Protein AF-A0A352NGV2-F1 (afdb_monomer)

Radius of gyration: 13.0 Å; Cα contacts (8 Å, |Δi|>4): 75; chains: 1; bounding box: 30×20×34 Å

Foldseek 3Di:
DVLPQFFQPLLVVLLVVLVVFPDDPVLSVVLNVVLQVVLCVVQVDRTSCRRQNDSGDDVVSSVVSNVVSVVSSVVSCVVVVND

Structure (mmCIF, N/CA/C/O backbone):
data_AF-A0A352NGV2-F1
#
_entry.id   AF-A0A352NGV2-F1
#
loop_
_atom_site.group_PDB
_atom_site.id
_atom_site.type_symbol
_atom_site.label_atom_id
_atom_site.label_alt_id
_atom_site.label_comp_id
_atom_site.label_asym_id
_atom_site.label_entity_id
_atom_site.label_seq_id
_atom_site.pdbx_PDB_ins_code
_atom_site.Cartn_x
_atom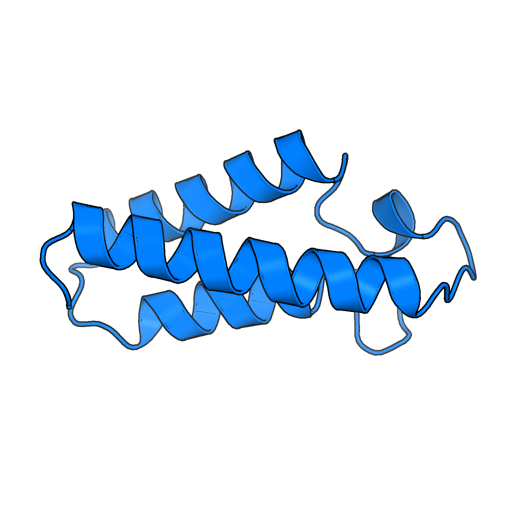_site.Cartn_y
_atom_site.Cartn_z
_atom_site.occupancy
_atom_site.B_iso_or_equiv
_atom_site.auth_seq_id
_atom_site.auth_comp_id
_atom_site.auth_asym_id
_atom_site.auth_atom_id
_atom_site.pdbx_PDB_model_num
ATOM 1 N N . GLY A 1 1 ? 10.814 -4.058 -3.295 1.00 74.25 1 GLY A N 1
ATOM 2 C CA . GLY A 1 1 ? 11.909 -5.020 -3.141 1.00 74.25 1 GLY A CA 1
ATOM 3 C C . GLY A 1 1 ? 13.215 -4.279 -3.072 1.00 74.25 1 GLY A C 1
ATOM 4 O O . GLY A 1 1 ? 13.516 -3.569 -4.018 1.00 74.25 1 GLY A O 1
ATOM 5 N N . MET A 1 2 ? 13.929 -4.432 -1.955 1.00 87.31 2 MET A N 1
ATOM 6 C CA . MET A 1 2 ? 15.238 -3.853 -1.608 1.00 87.31 2 MET A CA 1
ATOM 7 C C . MET A 1 2 ? 16.289 -4.088 -2.710 1.00 87.31 2 MET A C 1
ATOM 9 O O . MET A 1 2 ? 17.143 -4.957 -2.590 1.00 87.31 2 MET A O 1
ATOM 13 N N . TYR A 1 3 ? 16.142 -3.394 -3.839 1.00 89.06 3 TYR A N 1
ATOM 14 C CA . TYR A 1 3 ? 16.861 -3.587 -5.104 1.00 89.06 3 TYR A CA 1
ATOM 15 C C . TYR A 1 3 ? 16.790 -5.001 -5.724 1.00 89.06 3 TYR A C 1
ATOM 17 O O . TYR A 1 3 ? 17.316 -5.216 -6.809 1.00 89.06 3 TYR A O 1
ATOM 25 N N . ALA A 1 4 ? 16.078 -5.944 -5.097 1.00 93.62 4 ALA A N 1
ATOM 26 C CA . ALA A 1 4 ? 15.911 -7.328 -5.556 1.00 93.62 4 ALA A CA 1
ATOM 27 C C . ALA A 1 4 ? 14.636 -7.581 -6.390 1.00 93.62 4 ALA A C 1
ATOM 29 O O . ALA A 1 4 ? 14.367 -8.706 -6.784 1.00 93.62 4 ALA A O 1
ATOM 30 N N . GLN A 1 5 ? 13.805 -6.556 -6.607 1.00 93.00 5 GLN A N 1
ATOM 31 C CA . GLN A 1 5 ? 12.545 -6.626 -7.371 1.00 93.00 5 GLN A CA 1
ATOM 32 C C . GLN A 1 5 ? 11.476 -7.653 -6.907 1.00 93.00 5 GLN A C 1
ATOM 34 O O . GLN A 1 5 ? 10.478 -7.850 -7.593 1.00 93.00 5 GLN A O 1
ATOM 39 N N . HIS A 1 6 ? 11.603 -8.230 -5.708 1.00 95.69 6 HIS A N 1
ATOM 40 C CA . HIS A 1 6 ? 10.537 -8.995 -5.033 1.00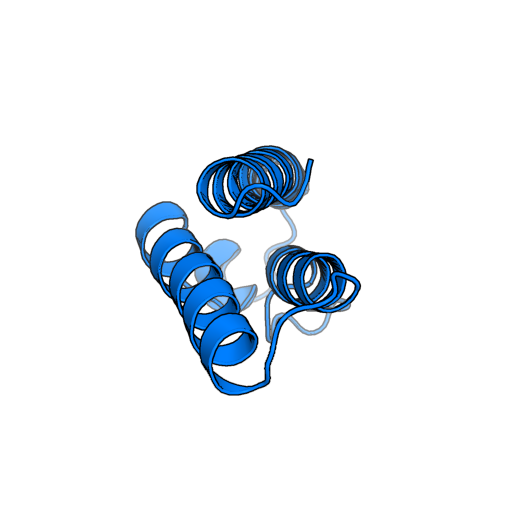 95.69 6 HIS A CA 1
ATOM 41 C C . HIS A 1 6 ? 9.438 -8.079 -4.451 1.00 95.69 6 HIS A C 1
ATOM 43 O O . HIS A 1 6 ? 9.321 -6.923 -4.873 1.00 95.69 6 HIS A O 1
ATOM 49 N N . ALA A 1 7 ? 8.685 -8.575 -3.459 1.00 96.94 7 ALA A N 1
ATOM 50 C CA . ALA A 1 7 ? 7.643 -7.867 -2.711 1.00 96.94 7 ALA A CA 1
ATOM 51 C C . ALA A 1 7 ? 7.908 -6.358 -2.576 1.00 96.94 7 ALA A C 1
ATOM 53 O O . ALA A 1 7 ? 9.017 -5.911 -2.226 1.00 96.94 7 ALA A O 1
ATOM 54 N N . CYS A 1 8 ? 6.903 -5.562 -2.937 1.00 97.69 8 CYS A N 1
ATOM 55 C CA . CYS A 1 8 ? 6.997 -4.113 -2.947 1.00 97.69 8 CYS A CA 1
ATOM 56 C C . CYS A 1 8 ? 7.312 -3.587 -1.541 1.00 97.69 8 CYS A C 1
ATOM 58 O O . CYS A 1 8 ? 6.643 -3.924 -0.573 1.00 97.69 8 CYS A O 1
ATOM 60 N N . GLY A 1 9 ? 8.352 -2.750 -1.434 1.00 97.12 9 GLY A N 1
ATOM 61 C CA . GLY A 1 9 ? 8.787 -2.232 -0.132 1.00 97.12 9 GLY A CA 1
ATOM 62 C C . GLY A 1 9 ? 7.778 -1.252 0.464 1.00 97.12 9 GLY A C 1
ATOM 63 O O . GLY A 1 9 ? 7.589 -1.239 1.672 1.00 97.12 9 GLY A O 1
ATOM 64 N N . VAL A 1 10 ? 7.101 -0.489 -0.398 1.00 97.62 10 VAL A N 1
ATOM 65 C CA . VAL A 1 10 ? 6.011 0.411 -0.009 1.00 97.62 10 VAL A CA 1
ATOM 66 C C . VAL A 1 10 ? 4.841 -0.384 0.566 1.00 97.62 10 VAL A C 1
ATOM 68 O O . VAL A 1 10 ? 4.408 -0.092 1.673 1.00 97.62 10 VAL A O 1
ATOM 71 N N . LEU A 1 11 ? 4.391 -1.432 -0.135 1.00 98.44 11 LEU A N 1
ATOM 72 C CA . LEU A 1 11 ? 3.297 -2.286 0.333 1.00 98.44 11 LEU A CA 1
ATOM 73 C C . LEU A 1 11 ? 3.640 -2.966 1.665 1.00 98.44 11 LEU A C 1
ATOM 75 O O . LEU A 1 11 ? 2.854 -2.910 2.606 1.00 98.44 11 LEU A O 1
ATOM 79 N N . SER A 1 12 ? 4.835 -3.558 1.779 1.00 98.25 12 SER A N 1
ATOM 80 C CA . SER A 1 12 ? 5.286 -4.144 3.048 1.00 98.25 12 SER A CA 1
ATOM 81 C C . SER A 1 12 ? 5.336 -3.107 4.173 1.00 98.25 12 SER A C 1
ATOM 83 O O . SER A 1 12 ? 4.912 -3.400 5.285 1.00 98.25 12 SER A O 1
ATOM 85 N N . GLY A 1 13 ? 5.812 -1.892 3.885 1.00 98.00 13 GLY A N 1
ATOM 86 C CA . GLY A 1 13 ? 5.825 -0.788 4.842 1.00 98.00 13 GLY A CA 1
ATOM 87 C C . GLY A 1 13 ? 4.424 -0.375 5.298 1.00 98.00 13 GLY A C 1
ATOM 88 O O . GLY A 1 13 ? 4.218 -0.198 6.494 1.00 98.00 13 GLY A O 1
ATOM 89 N N . GLY A 1 14 ? 3.459 -0.287 4.379 1.00 98.25 14 GLY A N 1
ATOM 90 C CA . GLY A 1 14 ? 2.061 0.018 4.697 1.00 98.25 14 GLY A CA 1
ATOM 91 C C . GLY A 1 14 ? 1.414 -1.047 5.585 1.00 98.25 14 GLY A C 1
ATOM 92 O O . GLY A 1 14 ? 0.839 -0.715 6.617 1.00 98.25 14 GLY A O 1
ATOM 93 N N . VAL A 1 15 ? 1.611 -2.330 5.263 1.00 98.31 15 VAL A N 1
ATOM 94 C CA . VAL A 1 15 ? 1.164 -3.453 6.111 1.00 98.31 15 VAL A CA 1
ATOM 95 C C . VAL A 1 15 ? 1.786 -3.374 7.509 1.00 98.31 15 VAL A C 1
ATOM 97 O O . VAL A 1 15 ? 1.085 -3.525 8.507 1.00 98.31 15 VAL A O 1
ATOM 100 N N . CYS A 1 16 ? 3.092 -3.100 7.603 1.00 98.12 16 CYS A N 1
ATOM 101 C CA . CYS A 1 16 ? 3.751 -2.909 8.894 1.00 98.12 16 CYS A CA 1
ATOM 102 C C . CYS A 1 16 ? 3.187 -1.710 9.666 1.00 98.12 16 CYS A C 1
ATOM 104 O O . CYS A 1 16 ? 3.052 -1.811 10.880 1.00 98.12 16 CYS A O 1
ATOM 106 N N . ALA A 1 17 ? 2.862 -0.603 8.992 1.00 97.88 17 ALA A N 1
ATOM 107 C CA . ALA A 1 17 ? 2.284 0.577 9.628 1.00 97.88 17 ALA A CA 1
ATOM 108 C C . ALA A 1 17 ? 0.892 0.288 10.210 1.00 97.88 17 ALA A C 1
ATOM 110 O O . ALA A 1 17 ? 0.646 0.628 11.363 1.00 97.88 17 ALA A O 1
ATOM 111 N N . LEU A 1 18 ? 0.023 -0.406 9.464 1.00 97.81 18 LEU A N 1
ATOM 112 C CA . LEU A 1 18 ? -1.286 -0.849 9.962 1.00 97.81 18 LEU A CA 1
ATOM 113 C C . LEU A 1 18 ? -1.145 -1.772 11.183 1.00 97.81 18 LEU A C 1
ATOM 115 O O . LEU A 1 18 ? -1.886 -1.641 12.151 1.00 97.81 18 LEU A O 1
ATOM 119 N N . ALA A 1 19 ? -0.147 -2.659 11.180 1.00 97.00 19 ALA A N 1
ATOM 120 C CA . ALA A 1 19 ? 0.114 -3.587 12.281 1.00 97.00 19 ALA A CA 1
ATOM 121 C C . ALA A 1 19 ? 0.623 -2.930 13.580 1.00 97.00 19 ALA A C 1
ATOM 123 O O . ALA A 1 19 ? 0.763 -3.625 14.586 1.00 97.00 19 ALA A O 1
ATOM 124 N N . LEU A 1 20 ? 0.926 -1.626 13.576 1.00 97.00 20 LEU A N 1
ATOM 125 C CA . LEU A 1 20 ? 1.274 -0.885 14.795 1.00 97.00 20 LEU A CA 1
ATOM 126 C C . LEU A 1 20 ? 0.045 -0.489 15.626 1.00 97.00 20 LEU A C 1
ATOM 128 O O . LEU A 1 20 ? 0.209 -0.111 16.786 1.00 97.00 20 LEU A O 1
ATOM 132 N N . TYR A 1 21 ? -1.154 -0.552 15.046 1.00 95.94 21 TYR A N 1
ATOM 133 C CA . TYR A 1 21 ? -2.406 -0.218 15.719 1.00 95.94 21 TYR A CA 1
ATOM 134 C C . TYR A 1 21 ? -2.988 -1.432 16.452 1.00 95.94 21 TYR A C 1
ATOM 136 O O . TYR A 1 21 ? -2.676 -2.581 16.133 1.00 95.94 21 TYR A O 1
ATOM 144 N N . ASP A 1 22 ? -3.831 -1.169 17.455 1.00 93.12 22 ASP A N 1
ATOM 145 C CA . ASP A 1 22 ? -4.387 -2.186 18.358 1.00 93.12 22 ASP A CA 1
ATOM 14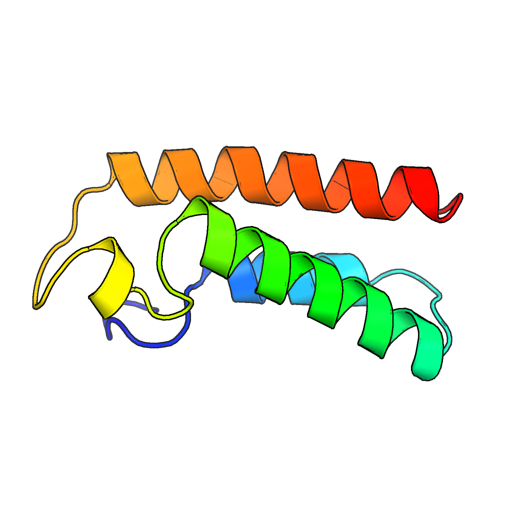6 C C . ASP A 1 22 ? -5.568 -2.937 17.721 1.00 93.12 22 ASP A C 1
ATOM 148 O O . ASP A 1 22 ? -6.719 -2.844 18.146 1.00 93.12 22 ASP A O 1
ATOM 152 N N . PHE A 1 23 ? -5.276 -3.664 16.646 1.00 94.94 23 PHE A N 1
ATOM 153 C CA . PHE A 1 23 ? -6.214 -4.582 16.020 1.00 94.94 23 PHE A CA 1
ATOM 154 C C . PHE A 1 23 ? -6.133 -5.962 16.670 1.00 94.94 23 PHE A C 1
ATOM 156 O O . PHE A 1 23 ? -5.048 -6.502 16.902 1.00 94.94 23 PHE A O 1
ATOM 163 N N . ASP A 1 24 ? -7.285 -6.608 16.857 1.00 96.19 24 ASP A N 1
ATOM 164 C CA . ASP A 1 24 ? -7.292 -8.054 17.052 1.00 96.19 24 ASP A CA 1
ATOM 165 C C . ASP A 1 24 ? -6.745 -8.771 15.798 1.00 96.19 24 ASP A C 1
ATOM 167 O O . ASP A 1 24 ? -6.698 -8.222 14.694 1.00 96.19 24 ASP A O 1
ATOM 171 N N . GLN A 1 25 ? -6.333 -10.030 15.951 1.00 95.56 25 GLN A N 1
ATOM 172 C CA . GLN A 1 25 ? -5.695 -10.789 14.873 1.00 95.56 25 GLN A CA 1
ATOM 173 C C . GLN A 1 25 ? -6.581 -10.951 13.622 1.00 95.56 25 GLN A C 1
ATOM 175 O O . GLN A 1 25 ? -6.061 -11.007 12.503 1.00 95.56 25 GLN A O 1
ATOM 180 N N . GLU A 1 26 ? -7.900 -11.068 13.786 1.00 97.25 26 GLU A N 1
ATOM 181 C CA . GLU A 1 26 ? -8.823 -11.219 12.662 1.00 97.25 26 GLU A CA 1
ATOM 182 C C . GLU A 1 26 ? -8.954 -9.903 11.896 1.00 97.25 26 GLU A C 1
ATOM 184 O O . GLU A 1 26 ? -8.851 -9.899 10.664 1.00 97.25 26 GLU A O 1
ATOM 189 N N . THR A 1 27 ? -9.133 -8.800 12.618 1.00 96.62 27 THR A N 1
ATOM 190 C CA . THR A 1 27 ? -9.222 -7.455 12.045 1.00 96.62 27 THR A CA 1
ATOM 191 C C . THR A 1 27 ? -7.917 -7.076 11.355 1.00 96.62 27 THR A C 1
ATOM 193 O O . THR A 1 27 ? -7.951 -6.688 10.188 1.00 96.62 27 THR A O 1
ATOM 196 N N . LEU A 1 28 ? -6.765 -7.327 11.990 1.00 97.56 28 LEU A N 1
ATOM 197 C CA . LEU A 1 28 ? -5.452 -7.104 11.382 1.00 97.56 28 LEU A CA 1
ATOM 198 C C . LEU A 1 28 ? -5.316 -7.850 10.047 1.00 97.56 28 LEU A C 1
ATOM 200 O O . LEU A 1 28 ? -4.848 -7.293 9.054 1.00 97.56 28 LEU A O 1
ATOM 204 N N . ARG A 1 29 ? -5.760 -9.113 9.994 1.00 97.75 29 ARG A N 1
ATOM 205 C CA . ARG A 1 29 ? -5.713 -9.907 8.760 1.00 97.75 29 ARG A CA 1
ATOM 206 C C . ARG A 1 29 ? -6.573 -9.292 7.654 1.00 97.75 29 ARG A C 1
ATOM 208 O O . ARG A 1 29 ? -6.160 -9.339 6.497 1.00 97.75 29 ARG A O 1
ATOM 215 N N . LYS A 1 30 ? -7.747 -8.750 7.993 1.00 97.75 30 LYS A N 1
ATOM 216 C CA . LYS A 1 30 ? -8.665 -8.116 7.033 1.00 97.75 30 LYS A CA 1
ATOM 217 C C . LYS A 1 30 ? -8.089 -6.815 6.483 1.00 97.75 30 LYS A C 1
ATOM 219 O O . LYS A 1 30 ? -7.988 -6.703 5.268 1.00 97.75 30 LYS A O 1
ATOM 224 N N . VAL A 1 31 ? -7.629 -5.904 7.341 1.00 97.69 31 VAL A N 1
ATOM 225 C CA . VAL A 1 31 ? -7.075 -4.608 6.900 1.00 97.69 31 VAL A CA 1
ATOM 226 C C . VAL A 1 31 ? -5.787 -4.778 6.088 1.00 97.69 31 VAL A C 1
ATOM 228 O O . VAL A 1 31 ? -5.584 -4.104 5.081 1.00 97.69 31 VAL A O 1
ATOM 231 N N . CYS A 1 32 ? -4.934 -5.746 6.453 1.00 98.06 32 CYS A N 1
ATOM 232 C CA . CYS A 1 32 ? -3.752 -6.070 5.651 1.00 98.06 32 CYS A CA 1
ATOM 233 C C . CYS A 1 32 ? -4.135 -6.629 4.275 1.00 98.06 32 CYS A C 1
ATOM 235 O O . CYS A 1 32 ? -3.498 -6.283 3.283 1.00 98.06 32 CYS A O 1
ATOM 237 N N . ALA A 1 33 ? -5.146 -7.504 4.213 1.00 98.19 33 ALA A N 1
ATOM 238 C CA . ALA A 1 33 ? -5.624 -8.058 2.949 1.00 98.19 33 ALA A CA 1
ATOM 239 C C . ALA A 1 33 ? -6.242 -6.971 2.065 1.00 98.19 33 ALA A C 1
ATOM 241 O O . ALA A 1 33 ? -5.928 -6.915 0.883 1.00 98.19 33 ALA A O 1
ATOM 242 N N . GLU A 1 34 ? -7.028 -6.063 2.645 1.00 98.44 34 GLU A N 1
ATOM 243 C CA . GLU A 1 34 ? -7.605 -4.933 1.921 1.00 98.44 34 GLU A CA 1
ATOM 244 C C . GLU A 1 34 ? -6.526 -4.057 1.277 1.00 98.44 34 GLU A C 1
ATOM 246 O O . GLU A 1 34 ? -6.614 -3.751 0.088 1.00 98.44 34 GLU A O 1
ATOM 251 N N . LEU A 1 35 ? -5.477 -3.697 2.026 1.00 98.75 35 LEU A N 1
ATOM 252 C CA . LEU A 1 35 ? -4.377 -2.902 1.483 1.00 98.75 35 LEU A CA 1
ATOM 253 C C . LEU A 1 35 ? -3.667 -3.624 0.328 1.00 98.75 35 LEU A C 1
ATOM 255 O O . LEU A 1 35 ? -3.326 -2.995 -0.672 1.00 98.75 35 LEU A O 1
ATOM 259 N N . VAL A 1 36 ? -3.437 -4.934 0.461 1.00 98.62 36 VAL A N 1
ATOM 260 C CA . VAL A 1 36 ? -2.788 -5.756 -0.572 1.00 98.62 36 VAL A CA 1
ATOM 261 C C . VAL A 1 36 ? -3.651 -5.848 -1.829 1.00 98.62 36 VAL A C 1
ATOM 263 O O . VAL A 1 36 ? -3.137 -5.604 -2.920 1.00 98.62 36 VAL A O 1
ATOM 266 N N . ASP A 1 37 ? -4.941 -6.146 -1.679 1.00 98.56 37 ASP A N 1
ATOM 267 C CA . ASP A 1 37 ? -5.882 -6.284 -2.794 1.00 98.56 37 ASP A CA 1
ATOM 268 C C . ASP A 1 37 ? -6.064 -4.948 -3.527 1.00 98.56 37 ASP A C 1
ATOM 270 O O . ASP A 1 37 ? -6.036 -4.892 -4.760 1.00 98.56 37 ASP A O 1
ATOM 274 N N . TRP A 1 38 ? -6.183 -3.848 -2.777 1.00 98.62 38 TRP A N 1
ATOM 275 C CA . TRP A 1 38 ? -6.222 -2.504 -3.346 1.00 98.62 38 TRP A CA 1
ATOM 276 C C . TRP A 1 38 ? -4.929 -2.169 -4.100 1.00 98.62 38 TRP A C 1
ATOM 278 O O . TRP A 1 38 ? -4.989 -1.665 -5.224 1.00 98.62 38 TRP A O 1
ATOM 288 N N . PHE A 1 39 ? -3.762 -2.466 -3.516 1.00 98.56 39 PHE A N 1
ATOM 289 C CA . PHE A 1 39 ? -2.466 -2.155 -4.123 1.00 98.56 39 PHE A CA 1
ATOM 290 C C . PHE A 1 39 ? -2.278 -2.919 -5.437 1.00 98.56 39 PHE A C 1
ATOM 292 O O . PHE A 1 39 ? -1.878 -2.326 -6.443 1.00 98.56 39 PHE A O 1
ATOM 299 N N . ASP A 1 40 ? -2.611 -4.212 -5.444 1.00 98.38 40 ASP A N 1
ATOM 300 C CA . ASP A 1 40 ? -2.545 -5.058 -6.635 1.00 98.38 40 ASP A CA 1
ATOM 301 C C . ASP A 1 40 ? -3.462 -4.528 -7.744 1.00 98.38 40 ASP A C 1
ATOM 303 O O . ASP A 1 40 ? -3.018 -4.310 -8.872 1.00 98.38 40 ASP A O 1
ATOM 307 N N . ALA A 1 41 ? -4.715 -4.200 -7.410 1.00 98.19 41 ALA A N 1
ATOM 308 C CA . ALA A 1 41 ? -5.664 -3.630 -8.363 1.00 98.19 41 ALA A CA 1
ATOM 309 C C . ALA A 1 41 ? -5.210 -2.266 -8.917 1.00 98.19 41 ALA A C 1
ATOM 311 O O . ALA A 1 41 ? -5.445 -1.956 -10.089 1.00 98.19 41 ALA A O 1
ATOM 312 N N . ARG A 1 42 ? -4.559 -1.441 -8.089 1.00 97.56 42 ARG A N 1
ATOM 313 C CA . ARG A 1 42 ? -4.144 -0.078 -8.447 1.00 97.56 42 ARG A CA 1
ATOM 314 C C . ARG A 1 42 ? -2.881 -0.032 -9.304 1.00 97.56 42 ARG A C 1
ATOM 316 O O . ARG A 1 42 ? -2.810 0.803 -10.213 1.00 97.56 42 ARG A O 1
ATOM 323 N N . PHE A 1 43 ? -1.895 -0.873 -8.991 1.00 96.12 43 PHE A N 1
ATOM 324 C CA . PHE A 1 43 ? -0.556 -0.847 -9.594 1.00 96.12 43 PHE A CA 1
ATOM 325 C C . PHE A 1 43 ? -0.258 -2.049 -10.501 1.00 96.12 43 PHE A C 1
ATOM 327 O O . PHE A 1 43 ? 0.762 -2.040 -11.191 1.00 96.12 43 PHE A O 1
ATOM 334 N N . GLY A 1 44 ? -1.144 -3.048 -10.549 1.00 95.25 44 GLY A N 1
ATOM 335 C CA . GLY A 1 44 ? -1.027 -4.216 -11.425 1.00 95.25 44 GLY A CA 1
ATOM 336 C C . GLY A 1 44 ? -0.055 -5.287 -10.924 1.00 95.25 44 GL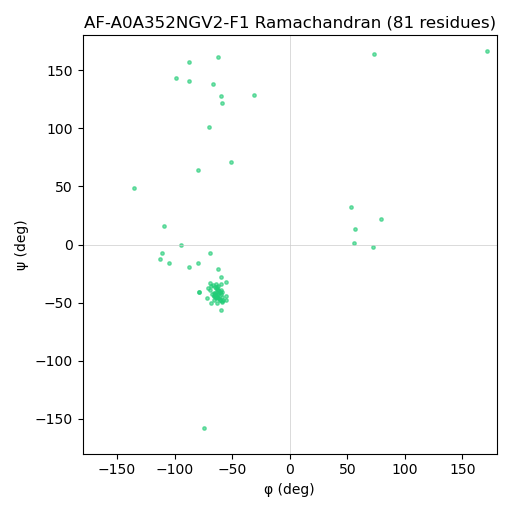Y A C 1
ATOM 337 O O . GLY A 1 44 ? 0.463 -6.058 -11.731 1.00 95.25 44 GLY A O 1
ATOM 338 N N . GLY A 1 45 ? 0.236 -5.307 -9.624 1.00 96.38 45 GLY A N 1
ATOM 339 C CA . GLY A 1 45 ? 1.120 -6.292 -9.012 1.00 96.38 45 GLY A CA 1
ATOM 340 C C . GLY A 1 45 ? 1.460 -5.972 -7.559 1.00 96.38 45 GLY A C 1
ATOM 341 O O . GLY A 1 45 ? 1.313 -4.846 -7.086 1.00 96.38 45 GLY A O 1
ATOM 342 N N . VAL A 1 46 ? 2.021 -6.957 -6.856 1.00 97.50 46 VAL A N 1
ATOM 343 C CA . VAL A 1 46 ? 2.547 -6.790 -5.485 1.00 97.50 46 VAL A CA 1
ATOM 344 C C . VAL A 1 46 ? 4.068 -6.932 -5.409 1.00 97.50 46 VAL A C 1
ATOM 346 O O . VAL A 1 46 ? 4.681 -6.571 -4.398 1.00 97.50 46 VAL A O 1
ATOM 349 N N . ASN A 1 47 ? 4.715 -7.420 -6.473 1.00 97.50 47 ASN A N 1
ATOM 350 C CA . ASN A 1 47 ? 6.171 -7.452 -6.575 1.00 97.50 47 ASN A CA 1
ATOM 351 C C . ASN A 1 47 ? 6.671 -6.276 -7.405 1.00 97.50 47 ASN A C 1
ATOM 353 O O . ASN A 1 47 ? 6.093 -5.911 -8.421 1.00 97.50 47 ASN A O 1
ATOM 357 N N . CYS A 1 48 ? 7.818 -5.713 -7.028 1.00 96.75 48 CYS A N 1
ATOM 358 C CA . CYS A 1 48 ? 8.413 -4.619 -7.791 1.00 96.75 48 CYS A CA 1
ATOM 359 C C . CYS A 1 48 ? 8.727 -5.000 -9.246 1.00 96.75 48 CYS A C 1
ATOM 361 O O . CYS A 1 48 ? 8.736 -4.114 -10.089 1.00 96.75 48 CYS A O 1
ATOM 363 N N . VAL A 1 49 ? 8.987 -6.273 -9.563 1.00 95.81 49 VAL A N 1
ATOM 364 C CA . VAL A 1 49 ? 9.183 -6.706 -10.957 1.00 95.81 49 VAL A CA 1
ATOM 365 C C . VAL A 1 49 ? 7.925 -6.516 -11.811 1.00 95.81 49 VAL A C 1
ATOM 367 O O . VAL A 1 49 ? 8.054 -6.149 -12.976 1.00 95.81 49 VAL A O 1
ATOM 370 N N . ASP A 1 50 ? 6.738 -6.681 -11.227 1.00 95.12 50 ASP A N 1
ATOM 371 C CA . ASP A 1 50 ? 5.455 -6.515 -11.919 1.00 95.12 50 ASP A CA 1
ATOM 372 C C . ASP A 1 50 ? 5.196 -5.026 -12.215 1.00 95.12 50 ASP A C 1
ATOM 374 O O . ASP A 1 50 ? 4.744 -4.662 -13.297 1.00 95.12 50 ASP A O 1
ATOM 378 N N . LEU A 1 51 ? 5.587 -4.150 -11.281 1.00 94.00 51 LEU A N 1
ATOM 379 C CA . LEU A 1 51 ? 5.414 -2.695 -11.377 1.00 94.00 51 LEU A CA 1
ATOM 380 C C . LEU A 1 51 ? 6.454 -2.013 -12.274 1.00 94.00 51 LEU A C 1
ATOM 382 O O . LEU A 1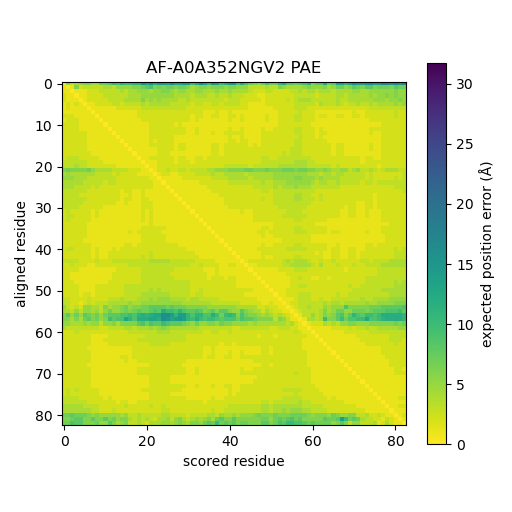 51 ? 6.156 -1.042 -12.967 1.00 94.00 51 LEU A O 1
ATOM 386 N N . LEU A 1 52 ? 7.710 -2.450 -12.182 1.00 93.31 52 LEU A N 1
ATOM 387 C CA . LEU A 1 52 ? 8.854 -1.741 -12.761 1.00 93.31 52 LEU A CA 1
ATOM 388 C C . LEU A 1 52 ? 9.379 -2.419 -14.034 1.00 93.31 52 LEU A C 1
ATOM 390 O O . LEU A 1 52 ? 10.163 -1.810 -14.764 1.00 93.31 52 LEU A O 1
ATOM 394 N N . GLY A 1 53 ? 8.991 -3.672 -14.284 1.00 93.50 53 GLY A N 1
ATOM 395 C CA . GLY A 1 53 ? 9.627 -4.541 -15.269 1.00 93.50 53 GLY A CA 1
ATOM 396 C C . GLY A 1 53 ? 11.000 -5.049 -14.811 1.00 93.50 53 GLY A C 1
ATOM 397 O O . GLY A 1 53 ? 11.625 -4.520 -13.887 1.00 93.50 53 GLY A O 1
ATOM 398 N N . VAL A 1 54 ? 11.504 -6.094 -15.469 1.00 94.44 54 VAL A N 1
ATOM 399 C CA . VAL A 1 54 ? 12.795 -6.723 -15.135 1.00 94.44 54 VAL A CA 1
ATOM 400 C C . VAL A 1 54 ? 13.939 -5.708 -15.241 1.00 94.44 54 VAL A C 1
ATOM 402 O O . VAL A 1 54 ? 14.161 -5.112 -16.291 1.00 94.44 54 VAL A O 1
ATOM 405 N N . GLY A 1 55 ? 14.667 -5.505 -14.142 1.00 91.06 55 GLY A N 1
ATOM 406 C CA . GLY A 1 55 ? 15.768 -4.542 -14.033 1.00 91.06 55 GLY A CA 1
ATOM 407 C C . GLY A 1 55 ? 15.351 -3.065 -13.996 1.00 91.06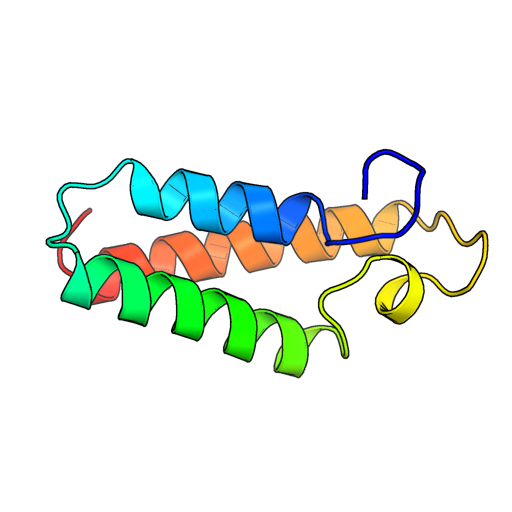 55 GLY A C 1
ATOM 408 O O . GLY A 1 55 ? 16.216 -2.202 -13.846 1.00 91.06 55 GLY A O 1
ATOM 409 N N . GLY A 1 56 ? 14.057 -2.753 -14.111 1.00 89.50 56 GLY A N 1
ATOM 410 C CA . GLY A 1 56 ? 13.547 -1.388 -14.063 1.00 89.50 56 GLY A CA 1
ATOM 411 C C . GLY A 1 56 ? 13.720 -0.728 -12.693 1.00 89.50 56 GLY A C 1
ATOM 412 O O . GLY A 1 56 ? 13.477 -1.338 -11.648 1.00 89.50 56 GLY A O 1
ATOM 413 N N . GLN A 1 57 ? 14.121 0.548 -12.706 1.00 83.19 57 GLN A N 1
ATOM 414 C CA . GLN A 1 57 ? 14.236 1.403 -11.515 1.00 83.19 57 GLN A CA 1
ATOM 415 C C . GLN A 1 57 ? 13.644 2.818 -11.714 1.00 83.19 57 GLN A C 1
ATOM 417 O O . GLN A 1 57 ? 14.306 3.814 -11.413 1.00 83.19 57 GLN A O 1
ATOM 422 N N . PRO A 1 58 ? 12.415 2.971 -12.245 1.00 83.44 58 PRO A N 1
ATOM 423 C CA . PRO A 1 58 ? 11.791 4.283 -12.362 1.00 83.44 58 PRO A CA 1
ATOM 424 C C . PRO A 1 58 ? 11.401 4.826 -10.977 1.00 83.44 58 PRO A C 1
ATOM 426 O O . PRO A 1 58 ? 10.375 4.454 -10.413 1.00 83.44 58 PRO A O 1
ATOM 429 N N . ALA A 1 59 ? 12.208 5.744 -10.436 1.00 85.62 59 ALA A N 1
ATOM 430 C CA . ALA A 1 59 ? 11.981 6.340 -9.114 1.00 85.62 59 ALA A CA 1
ATOM 431 C C . ALA A 1 59 ? 10.593 6.991 -8.964 1.00 85.62 59 ALA A C 1
ATOM 433 O O . ALA A 1 59 ? 10.012 6.967 -7.883 1.00 85.62 59 ALA A O 1
ATOM 434 N N . TRP A 1 60 ? 10.040 7.537 -10.051 1.00 92.19 60 TRP A N 1
ATOM 435 C CA . TRP A 1 60 ? 8.733 8.192 -10.041 1.00 92.19 60 TRP A CA 1
ATOM 436 C C . TRP A 1 60 ? 7.581 7.230 -9.710 1.00 92.19 60 TRP A C 1
ATOM 438 O O . TRP A 1 60 ? 6.697 7.625 -8.959 1.00 92.19 60 TRP A O 1
ATOM 448 N N . ILE A 1 61 ? 7.621 5.971 -10.175 1.00 93.31 61 ILE A N 1
ATOM 449 C CA . ILE A 1 61 ? 6.598 4.961 -9.839 1.00 93.31 61 ILE A CA 1
ATOM 450 C C . ILE A 1 61 ? 6.657 4.638 -8.347 1.00 93.31 61 ILE A C 1
ATOM 452 O O . ILE A 1 61 ? 5.630 4.581 -7.682 1.00 93.31 61 ILE A 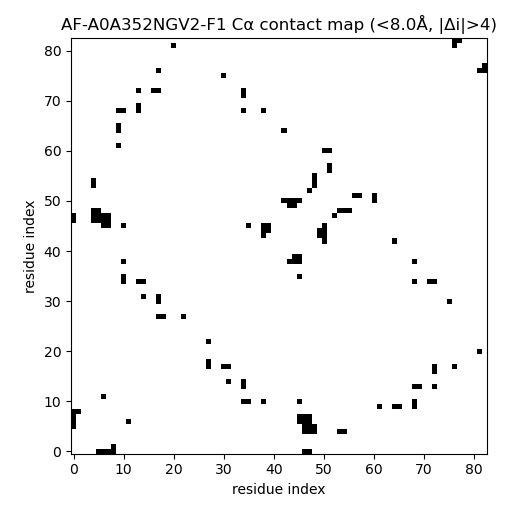O 1
ATOM 456 N N . CYS A 1 62 ? 7.862 4.459 -7.799 1.00 95.19 62 CYS A N 1
ATOM 457 C CA . CYS A 1 62 ? 8.034 4.178 -6.374 1.00 95.19 62 CYS A CA 1
ATOM 458 C C . CYS A 1 62 ? 7.543 5.337 -5.493 1.00 95.19 62 CYS A C 1
ATOM 460 O O . CYS A 1 62 ? 6.945 5.086 -4.451 1.00 95.19 62 CYS A O 1
ATOM 462 N N . ASN A 1 63 ? 7.781 6.586 -5.909 1.00 96.06 63 ASN A N 1
ATOM 463 C CA . ASN A 1 63 ? 7.305 7.770 -5.191 1.00 96.06 63 ASN A CA 1
ATOM 464 C C . ASN A 1 63 ? 5.775 7.890 -5.237 1.00 96.06 63 ASN A C 1
ATOM 466 O O . ASN A 1 63 ? 5.160 8.181 -4.216 1.00 96.06 63 ASN A O 1
ATOM 470 N N . ASP A 1 64 ? 5.172 7.639 -6.401 1.00 96.88 64 ASP A N 1
ATOM 471 C CA . ASP A 1 64 ? 3.717 7.645 -6.578 1.00 96.88 64 ASP A CA 1
ATOM 472 C C . ASP A 1 64 ? 3.042 6.542 -5.747 1.00 96.88 64 ASP A C 1
ATOM 474 O O . ASP A 1 64 ? 2.103 6.803 -4.996 1.00 96.88 64 ASP A O 1
ATOM 478 N N . ALA A 1 65 ? 3.597 5.326 -5.792 1.00 97.31 65 ALA A N 1
ATOM 479 C CA . ALA A 1 65 ? 3.139 4.216 -4.969 1.00 97.31 65 ALA A CA 1
ATOM 480 C C . ALA A 1 65 ? 3.243 4.535 -3.474 1.00 97.31 65 ALA A C 1
ATOM 482 O O . ALA A 1 65 ? 2.313 4.235 -2.730 1.00 97.31 65 ALA A O 1
ATOM 483 N N . LEU A 1 66 ? 4.345 5.153 -3.028 1.00 98.06 66 LEU A N 1
ATOM 484 C CA . LEU A 1 66 ? 4.527 5.554 -1.631 1.00 98.06 66 LEU A CA 1
ATOM 485 C C . LEU A 1 66 ? 3.435 6.519 -1.170 1.00 98.06 66 LEU A C 1
ATOM 487 O O . LEU A 1 66 ? 2.834 6.282 -0.122 1.00 98.06 66 LEU A O 1
ATOM 491 N N . LEU A 1 67 ? 3.183 7.576 -1.945 1.00 98.44 67 LEU A N 1
ATOM 492 C CA . LEU A 1 67 ? 2.177 8.580 -1.611 1.00 98.44 67 LEU A CA 1
ATOM 493 C C . LEU A 1 67 ? 0.791 7.940 -1.495 1.00 98.44 67 LEU A C 1
ATOM 495 O O . LEU A 1 67 ? 0.194 7.973 -0.423 1.00 98.44 67 LEU A O 1
ATOM 499 N N . GLN A 1 68 ? 0.338 7.267 -2.553 1.00 98.62 68 GLN A N 1
ATOM 500 C CA . GLN A 1 68 ? -1.011 6.701 -2.594 1.00 98.62 68 GLN A CA 1
ATOM 501 C C . GLN A 1 68 ? -1.208 5.570 -1.576 1.00 98.62 68 GLN A C 1
ATOM 503 O O . GLN A 1 68 ? -2.281 5.435 -1.003 1.00 98.62 68 GLN A O 1
ATOM 508 N N . THR A 1 69 ? -0.181 4.753 -1.314 1.00 98.69 69 THR A N 1
ATOM 509 C CA . THR A 1 69 ? -0.284 3.701 -0.285 1.00 98.69 69 THR A CA 1
ATOM 510 C C . THR A 1 69 ? -0.365 4.307 1.110 1.00 98.69 69 THR A C 1
ATOM 512 O O . THR A 1 69 ? -1.078 3.783 1.957 1.00 98.69 69 THR A O 1
ATOM 515 N N . THR A 1 70 ? 0.338 5.416 1.358 1.00 98.69 70 THR A N 1
ATOM 516 C CA . THR A 1 70 ? 0.230 6.133 2.636 1.00 98.69 70 THR A CA 1
ATOM 517 C C . THR A 1 70 ? -1.178 6.691 2.818 1.00 98.69 70 THR A C 1
ATOM 519 O O . THR A 1 70 ? -1.760 6.504 3.882 1.00 98.69 70 THR A O 1
ATOM 522 N N . GLU A 1 71 ? -1.742 7.312 1.779 1.00 98.62 71 GLU A N 1
ATOM 523 C CA . GLU A 1 71 ? -3.127 7.801 1.777 1.00 98.62 71 GLU A CA 1
ATOM 524 C C . GLU A 1 71 ? -4.118 6.660 2.036 1.00 98.62 71 GLU A C 1
ATOM 526 O O . GLU A 1 71 ? -4.921 6.758 2.958 1.00 98.62 71 GLU A O 1
ATOM 531 N N . LYS A 1 72 ? -3.989 5.525 1.335 1.00 98.7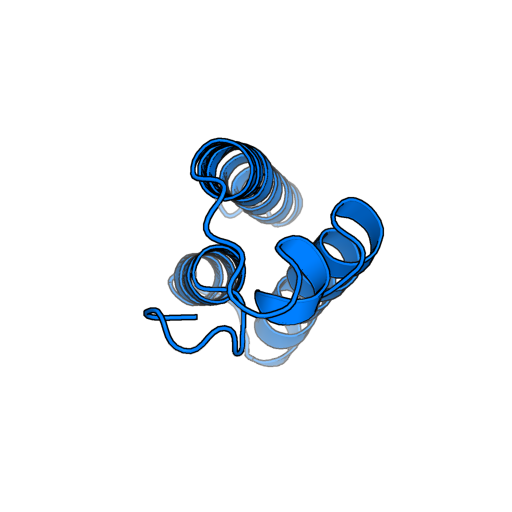5 72 LYS A N 1
ATOM 532 C CA . LYS A 1 72 ? -4.866 4.368 1.565 1.00 98.75 72 LYS A CA 1
ATOM 533 C C . LYS A 1 72 ? -4.730 3.782 2.974 1.00 98.75 72 LYS A C 1
ATOM 535 O O . LYS A 1 72 ? -5.725 3.360 3.553 1.00 98.75 72 LYS A O 1
ATOM 540 N N . CYS A 1 73 ? -3.527 3.753 3.554 1.00 98.69 73 CYS A N 1
ATOM 541 C CA . CYS A 1 73 ? -3.365 3.351 4.953 1.00 98.69 73 CYS A CA 1
ATOM 542 C C . CYS A 1 73 ? -4.133 4.280 5.902 1.00 98.69 73 CYS A C 1
ATOM 544 O O . CYS A 1 73 ? -4.738 3.786 6.846 1.00 98.69 73 CYS A O 1
ATOM 546 N N . LEU A 1 74 ? -4.114 5.597 5.667 1.00 98.50 74 LEU A N 1
ATOM 547 C CA . LEU A 1 74 ? -4.874 6.554 6.478 1.00 98.50 74 LEU A CA 1
ATOM 548 C C . LEU A 1 74 ? -6.382 6.345 6.316 1.00 98.50 74 LEU A C 1
ATOM 550 O O . LEU A 1 74 ? -7.071 6.272 7.325 1.00 98.50 74 LEU A O 1
ATOM 554 N N . GLU A 1 75 ? -6.868 6.146 5.089 1.00 98.50 75 GLU A N 1
ATOM 555 C CA . GLU A 1 75 ? -8.279 5.820 4.827 1.00 98.50 75 GLU A CA 1
ATOM 556 C C . GLU A 1 75 ? -8.725 4.569 5.603 1.00 98.50 75 GLU A C 1
ATOM 558 O O . GLU A 1 75 ? -9.737 4.602 6.293 1.00 98.50 75 GLU A O 1
ATOM 563 N N . ILE A 1 76 ? -7.939 3.484 5.557 1.00 98.19 76 ILE A N 1
ATOM 564 C CA . ILE A 1 76 ? -8.235 2.246 6.301 1.00 98.19 76 ILE A CA 1
ATOM 565 C C . ILE A 1 76 ? -8.285 2.510 7.814 1.00 98.19 76 ILE A C 1
ATOM 567 O O . ILE A 1 76 ? -9.124 1.954 8.518 1.00 98.19 76 ILE A O 1
ATOM 571 N N . L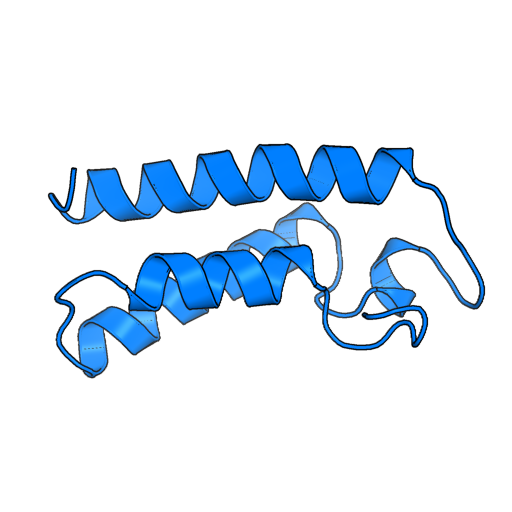EU A 1 77 ? -7.378 3.335 8.342 1.00 97.88 77 LEU A N 1
ATOM 572 C CA . LEU A 1 77 ? -7.358 3.662 9.769 1.00 97.88 77 LEU A CA 1
ATOM 573 C C . LEU A 1 77 ? -8.563 4.519 10.180 1.00 97.88 77 LEU A C 1
ATOM 575 O O . LEU A 1 77 ? -9.122 4.277 11.249 1.00 97.88 77 LEU A O 1
ATOM 579 N N . GLU A 1 78 ? -8.975 5.474 9.344 1.00 97.50 78 GLU A N 1
ATOM 580 C CA . GLU A 1 78 ? -10.181 6.288 9.551 1.00 97.50 78 GLU A CA 1
ATOM 581 C C . GLU A 1 78 ? -11.453 5.423 9.515 1.00 97.50 78 GLU A C 1
ATOM 583 O O . GLU A 1 78 ? -12.306 5.541 10.391 1.00 97.50 78 GLU A O 1
ATOM 588 N N . GLU A 1 79 ? -11.565 4.492 8.561 1.00 96.56 79 GLU A N 1
ATOM 589 C CA . GLU A 1 79 ? -12.699 3.555 8.446 1.00 96.56 79 GLU A CA 1
ATOM 590 C C . GLU A 1 79 ? -12.838 2.610 9.654 1.00 96.56 79 GLU A C 1
ATOM 592 O O . GLU A 1 79 ? -13.915 2.060 9.899 1.00 96.56 79 GLU A O 1
ATOM 597 N N . HIS A 1 80 ? -11.755 2.435 10.411 1.00 94.19 80 HIS A N 1
ATOM 598 C CA . HIS A 1 80 ? -11.679 1.596 11.603 1.00 94.19 80 HIS A CA 1
ATOM 599 C C . HIS A 1 80 ? -11.560 2.397 12.916 1.00 94.19 80 HIS A C 1
ATOM 601 O O . HIS A 1 80 ? -11.185 1.817 13.939 1.00 94.19 80 HIS A O 1
ATOM 607 N N . ASP A 1 81 ? -11.864 3.702 12.904 1.00 92.44 81 ASP A N 1
ATOM 608 C CA . ASP A 1 81 ? -11.841 4.597 14.076 1.00 92.44 81 ASP A CA 1
ATOM 609 C C . ASP A 1 81 ? -10.502 4.573 14.857 1.00 92.44 81 ASP A C 1
ATOM 611 O O . ASP A 1 81 ? -10.460 4.714 16.084 1.00 92.44 81 ASP A O 1
ATOM 615 N N . CYS A 1 82 ? -9.383 4.353 14.157 1.00 88.62 82 CYS A N 1
ATOM 616 C CA . CYS A 1 82 ? -8.048 4.273 14.759 1.00 88.62 82 CYS A CA 1
ATOM 617 C C . CYS A 1 82 ? -7.352 5.635 14.896 1.00 88.62 82 CYS A C 1
ATOM 619 O O . CYS A 1 82 ? -6.391 5.752 15.667 1.00 88.62 82 CYS A O 1
ATOM 621 N N . ILE A 1 83 ? -7.806 6.637 14.139 1.00 90.56 83 ILE A N 1
ATOM 622 C CA . ILE A 1 83 ? -7.315 8.023 14.128 1.00 90.56 83 ILE A CA 1
ATOM 623 C C . ILE A 1 83 ? -8.462 9.014 13.950 1.00 90.56 83 ILE A C 1
ATOM 625 O O . ILE A 1 83 ? -9.519 8.603 13.427 1.00 90.56 83 ILE A O 1
#

pLDDT: mean 95.6, std 4.19, range [74.25, 98.75]

Secondary structure (DSSP, 8-state):
-TTT-SB-HHHHHHHHHHTTS---HHHHHHHHHHHHHHHHHHHS-SBHHHHH-TT---HHHHHHHHHHHHHHHHHHHHHTT--

Mean predicted aligned error: 2.51 Å

Solvent-accessible surface area (backbone atoms only — not comparable to full-atom values): 4660 Å² total; per-residue (Å²): 38,94,89,69,38,40,59,26,53,56,59,54,49,43,45,54,57,61,67,74,50,97,56,56,76,69,56,45,52,48,57,45,47,49,53,49,55,50,42,26,74,73,57,64,36,62,29,31,34,60,62,44,38,88,92,46,77,63,63,66,59,58,52,52,49,42,53,55,46,52,51,51,50,50,51,56,33,49,78,64,71,74,103

Sequence (83 aa):
GMYAQHACGVLSGGVCALALYDFDQETLRKVCAELVDWFDARFGGVNCVDLLGVGGQPAWICNDALLQTTEKCLEILEEHDCI